Protein AF-A0A7V9EEL0-F1 (afdb_monomer)

pLDDT: mean 81.56, std 13.17, range [44.03, 94.12]

Structure (mmCIF, N/CA/C/O backbone):
data_AF-A0A7V9EEL0-F1
#
_entry.id   AF-A0A7V9EEL0-F1
#
loop_
_atom_site.group_PDB
_atom_site.id
_atom_site.type_symbol
_atom_site.label_atom_id
_atom_site.label_alt_id
_atom_site.label_comp_id
_atom_site.label_asym_id
_atom_site.label_entity_id
_atom_site.label_seq_id
_atom_site.pdbx_PDB_ins_code
_atom_site.Cartn_x
_atom_site.Cartn_y
_atom_site.Cartn_z
_atom_site.occupancy
_atom_site.B_iso_or_equiv
_atom_site.auth_seq_id
_atom_site.auth_comp_id
_atom_site.auth_asym_id
_atom_site.auth_atom_id
_atom_site.pdbx_PDB_model_num
ATOM 1 N N . MET A 1 1 ? -8.714 -4.142 10.457 1.00 87.19 1 MET A N 1
ATOM 2 C CA . MET A 1 1 ? -7.240 -3.984 10.490 1.00 87.19 1 MET A CA 1
ATOM 3 C C . MET A 1 1 ? -6.861 -3.017 9.387 1.00 87.19 1 MET A C 1
ATOM 5 O O . MET A 1 1 ? -7.419 -3.163 8.308 1.00 87.19 1 MET A O 1
ATOM 9 N N . LYS A 1 2 ? -5.950 -2.069 9.625 1.00 91.44 2 LYS A N 1
ATOM 10 C CA . LYS A 1 2 ? -5.441 -1.167 8.573 1.00 91.44 2 LYS A CA 1
ATOM 11 C C . LYS A 1 2 ? -4.074 -1.630 8.081 1.00 91.44 2 LYS A C 1
ATOM 13 O O . LYS A 1 2 ? -3.168 -1.803 8.892 1.00 91.44 2 LYS A O 1
ATOM 18 N N . ALA A 1 3 ? -3.913 -1.816 6.778 1.00 92.12 3 ALA A N 1
ATOM 19 C CA . ALA A 1 3 ? -2.668 -2.272 6.172 1.00 92.12 3 ALA A CA 1
ATOM 20 C C . ALA A 1 3 ? -2.193 -1.299 5.086 1.00 92.12 3 ALA A C 1
ATOM 22 O O . ALA A 1 3 ? -2.978 -0.857 4.249 1.00 92.12 3 ALA A O 1
ATOM 23 N N . ALA A 1 4 ? -0.897 -0.995 5.096 1.00 92.19 4 ALA A N 1
ATOM 24 C CA . ALA A 1 4 ? -0.212 -0.325 4.001 1.00 92.19 4 ALA A CA 1
ATOM 25 C C . ALA A 1 4 ? 0.454 -1.389 3.123 1.00 92.19 4 ALA A C 1
ATOM 27 O O . ALA A 1 4 ? 1.203 -2.221 3.639 1.00 92.19 4 ALA A O 1
ATOM 28 N N . LEU A 1 5 ? 0.173 -1.374 1.822 1.00 89.12 5 LEU A N 1
ATOM 29 C CA . LEU A 1 5 ? 0.721 -2.311 0.843 1.00 89.12 5 LEU A CA 1
ATOM 30 C C . LEU A 1 5 ? 1.672 -1.566 -0.099 1.00 89.12 5 LEU A C 1
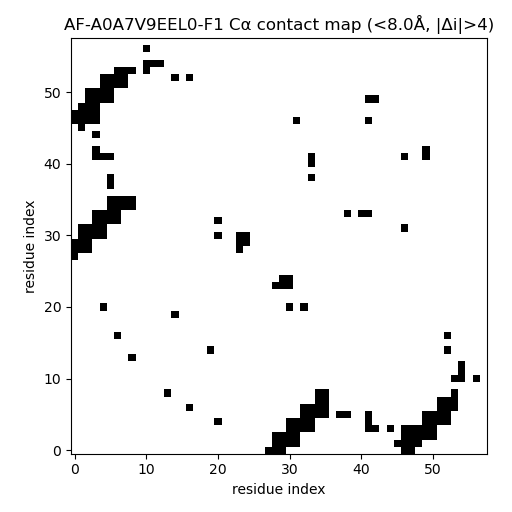ATOM 32 O O . LEU A 1 5 ? 1.213 -0.753 -0.891 1.00 89.12 5 LEU A O 1
ATOM 36 N N . ILE A 1 6 ? 2.973 -1.844 -0.026 1.00 88.31 6 ILE A N 1
ATOM 37 C CA . ILE A 1 6 ? 3.963 -1.333 -0.984 1.00 88.31 6 ILE A CA 1
ATOM 38 C C . ILE A 1 6 ? 4.126 -2.353 -2.107 1.00 88.31 6 ILE A C 1
ATOM 40 O O . ILE A 1 6 ? 4.435 -3.519 -1.844 1.00 88.31 6 ILE A O 1
ATOM 44 N N . VAL A 1 7 ? 3.944 -1.910 -3.349 1.00 83.38 7 VAL A N 1
ATOM 45 C CA . VAL A 1 7 ? 4.020 -2.752 -4.547 1.00 83.38 7 VAL A CA 1
ATOM 46 C C . VAL A 1 7 ? 5.298 -2.448 -5.324 1.00 83.38 7 VAL A C 1
ATOM 48 O O . VAL A 1 7 ? 5.513 -1.325 -5.777 1.00 83.38 7 VAL A O 1
ATOM 51 N N . ASN A 1 8 ? 6.130 -3.470 -5.539 1.00 74.94 8 ASN A N 1
ATOM 52 C CA . ASN A 1 8 ? 7.272 -3.389 -6.445 1.00 74.94 8 ASN A CA 1
ATOM 53 C C . ASN A 1 8 ? 6.906 -3.917 -7.843 1.00 74.94 8 ASN A C 1
ATOM 55 O O . ASN A 1 8 ? 7.069 -5.108 -8.133 1.00 74.94 8 ASN 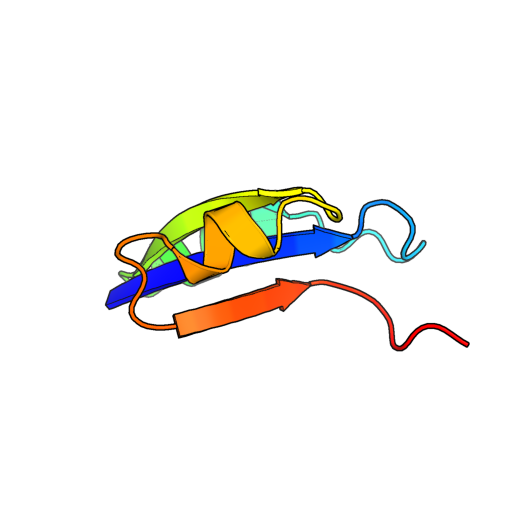A O 1
ATOM 59 N N . ALA A 1 9 ? 6.480 -3.013 -8.730 1.00 65.06 9 ALA A N 1
ATOM 60 C CA . ALA A 1 9 ? 6.163 -3.325 -10.128 1.00 65.06 9 ALA A CA 1
ATOM 61 C C . ALA A 1 9 ? 7.361 -3.878 -10.934 1.00 65.06 9 ALA A C 1
ATOM 63 O O . ALA A 1 9 ? 7.170 -4.547 -11.947 1.00 65.06 9 ALA A O 1
ATOM 64 N N . GLY A 1 10 ? 8.600 -3.643 -10.482 1.00 63.50 10 GLY A N 1
ATOM 65 C CA . GLY A 1 10 ? 9.820 -4.134 -11.129 1.00 63.50 10 GLY A CA 1
ATOM 66 C C . GLY A 1 10 ? 10.162 -5.596 -10.826 1.00 63.50 10 GLY A C 1
ATOM 67 O O . GLY A 1 10 ? 11.085 -6.135 -11.429 1.00 63.50 10 GLY A O 1
ATOM 68 N N . SER A 1 11 ? 9.437 -6.261 -9.919 1.00 63.06 11 SER A N 1
ATOM 69 C CA . SER A 1 11 ? 9.786 -7.609 -9.438 1.00 63.06 11 SER A CA 1
ATOM 70 C C . SER A 1 11 ? 9.495 -8.765 -10.412 1.00 63.06 11 SER A C 1
ATOM 72 O O . SER A 1 11 ? 9.723 -9.923 -10.068 1.00 63.06 11 SER A O 1
ATOM 74 N N . GLY A 1 12 ? 9.032 -8.481 -11.636 1.00 53.34 12 GLY A N 1
ATOM 75 C CA . GLY A 1 12 ? 9.005 -9.423 -12.769 1.00 53.34 12 GLY A CA 1
ATOM 76 C C . GLY A 1 12 ? 8.054 -10.623 -12.650 1.00 53.34 12 GLY A C 1
ATOM 77 O O . GLY A 1 12 ? 7.735 -11.249 -13.658 1.00 53.34 12 GLY A O 1
ATOM 78 N N . THR A 1 13 ? 7.547 -10.929 -11.458 1.00 52.12 13 THR A N 1
ATOM 79 C CA . THR A 1 13 ? 6.523 -11.945 -11.222 1.00 52.12 13 THR A CA 1
ATOM 80 C C . THR A 1 13 ? 5.241 -11.218 -10.855 1.00 52.12 13 THR A C 1
ATOM 82 O O . THR A 1 13 ? 5.103 -10.699 -9.754 1.00 52.12 13 THR A O 1
ATOM 85 N N . GLY A 1 14 ? 4.339 -11.102 -11.830 1.00 51.00 14 GLY A N 1
ATOM 86 C CA . GLY A 1 14 ? 3.045 -10.430 -11.721 1.00 51.00 14 GLY A CA 1
ATOM 87 C C . GLY A 1 14 ? 2.116 -11.048 -10.676 1.00 51.00 14 GLY A C 1
ATOM 88 O O . GLY A 1 14 ? 1.094 -11.637 -11.013 1.00 51.00 14 GLY A O 1
ATOM 89 N N . LEU A 1 15 ? 2.446 -10.895 -9.396 1.00 56.75 15 LEU A N 1
ATOM 90 C CA . LEU A 1 15 ? 1.433 -10.774 -8.366 1.00 56.75 15 LEU A CA 1
ATOM 91 C C . LEU A 1 15 ? 0.760 -9.433 -8.631 1.00 56.75 15 LEU A C 1
ATOM 93 O O . LEU A 1 15 ? 1.253 -8.392 -8.199 1.00 56.75 15 LEU A O 1
ATOM 97 N N . ASP A 1 16 ? -0.326 -9.473 -9.407 1.00 68.81 16 ASP A N 1
ATOM 98 C CA . ASP A 1 16 ? -1.233 -8.343 -9.563 1.00 68.81 16 ASP A CA 1
ATOM 99 C C . ASP A 1 16 ? -1.517 -7.807 -8.160 1.00 68.81 16 ASP A C 1
ATOM 101 O O . ASP A 1 16 ? -2.081 -8.516 -7.320 1.00 68.81 16 ASP A O 1
ATOM 105 N N . ALA A 1 17 ? -1.074 -6.581 -7.880 1.00 73.00 17 ALA A N 1
ATOM 106 C CA . ALA A 1 17 ? -1.308 -5.922 -6.599 1.00 73.00 17 ALA A CA 1
ATOM 107 C C . ALA A 1 17 ? -2.790 -5.989 -6.213 1.00 73.00 17 ALA A C 1
ATOM 109 O O . ALA A 1 17 ? -3.124 -6.201 -5.050 1.00 73.00 17 ALA A O 1
ATOM 110 N N . ASP A 1 18 ? -3.654 -5.943 -7.227 1.00 79.19 18 ASP A N 1
ATOM 111 C CA . ASP A 1 18 ? -5.095 -6.126 -7.153 1.00 79.19 18 ASP A CA 1
ATOM 112 C C . ASP A 1 18 ? -5.510 -7.453 -6.504 1.00 79.19 18 ASP A C 1
ATOM 114 O O . ASP A 1 18 ? -6.487 -7.489 -5.761 1.00 79.19 18 ASP A O 1
ATOM 118 N N . VAL A 1 19 ? -4.783 -8.553 -6.735 1.00 83.75 19 VAL A N 1
ATOM 119 C CA . VAL A 1 19 ? -5.056 -9.849 -6.094 1.00 83.75 19 VAL A CA 1
ATOM 120 C C . VAL A 1 19 ? -4.726 -9.776 -4.610 1.00 83.75 19 VAL A C 1
ATOM 122 O O . VAL A 1 19 ? -5.573 -10.118 -3.790 1.00 83.75 19 VAL A O 1
ATOM 125 N N . VAL A 1 20 ? -3.540 -9.287 -4.239 1.00 84.31 20 VAL A N 1
ATOM 126 C CA . VAL A 1 20 ? -3.143 -9.168 -2.823 1.00 84.31 20 VAL A CA 1
ATOM 127 C C . VAL A 1 20 ? -4.071 -8.205 -2.078 1.00 84.31 20 VAL A C 1
ATOM 129 O O . VAL A 1 20 ? -4.546 -8.516 -0.986 1.00 84.31 20 VAL A O 1
ATOM 132 N N . GLU A 1 21 ? -4.387 -7.063 -2.687 1.00 88.44 21 GLU A N 1
ATOM 133 C CA . GLU A 1 21 ? -5.322 -6.071 -2.158 1.00 88.44 21 GLU A CA 1
ATOM 134 C C . GLU A 1 21 ? -6.726 -6.665 -1.984 1.00 88.44 21 GLU A C 1
ATOM 136 O O . GLU A 1 21 ? -7.348 -6.478 -0.934 1.00 88.44 21 GLU A O 1
ATOM 141 N N . ARG A 1 22 ? -7.212 -7.439 -2.966 1.00 89.69 22 ARG A N 1
ATOM 142 C CA . ARG A 1 22 ? -8.509 -8.121 -2.894 1.00 89.69 22 ARG A CA 1
ATOM 143 C C . ARG A 1 22 ? -8.553 -9.160 -1.782 1.00 89.69 22 ARG A C 1
ATOM 145 O O . ARG A 1 22 ? -9.526 -9.169 -1.035 1.00 89.69 22 ARG A O 1
ATOM 152 N N . GLU A 1 23 ? -7.541 -10.014 -1.651 1.00 90.44 23 GLU A N 1
ATOM 153 C CA . GLU A 1 23 ? -7.514 -11.038 -0.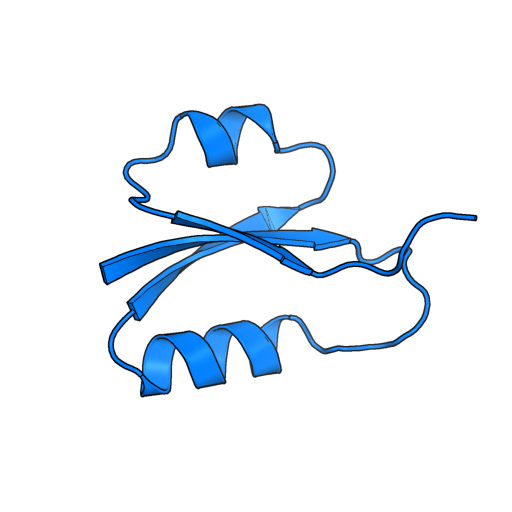598 1.00 90.44 23 GLU A CA 1
ATOM 154 C C . GLU A 1 23 ? -7.434 -10.398 0.801 1.00 90.44 23 GLU A C 1
ATOM 156 O O . GLU A 1 23 ? -8.170 -10.788 1.710 1.00 90.44 23 GLU A O 1
ATOM 161 N N . LEU A 1 24 ? -6.617 -9.350 0.971 1.00 89.50 24 LEU A N 1
ATOM 162 C CA . LEU A 1 24 ? -6.530 -8.600 2.230 1.00 89.50 24 LEU A CA 1
ATOM 163 C C . LEU A 1 24 ? -7.864 -7.930 2.587 1.00 89.50 24 LEU A C 1
ATOM 165 O O . LEU A 1 24 ? -8.318 -8.024 3.731 1.00 89.50 24 LEU A O 1
ATOM 169 N N . ARG A 1 25 ? -8.527 -7.296 1.614 1.00 92.88 25 ARG A N 1
ATOM 170 C CA . ARG A 1 25 ? -9.866 -6.723 1.815 1.00 92.88 25 ARG A CA 1
ATOM 171 C C . ARG A 1 25 ? -10.917 -7.794 2.094 1.00 92.88 25 ARG A C 1
ATOM 173 O O . ARG A 1 25 ? -11.753 -7.596 2.971 1.00 92.88 25 ARG A O 1
ATOM 180 N N . GLY A 1 26 ? -10.850 -8.940 1.416 1.00 93.50 26 GLY A N 1
ATOM 181 C CA . GLY A 1 26 ? -11.708 -10.102 1.666 1.00 93.50 26 GLY A CA 1
ATOM 182 C C . GLY A 1 26 ? -11.569 -10.652 3.089 1.00 93.50 26 GLY A C 1
ATOM 183 O O . GLY A 1 26 ? -12.555 -11.087 3.679 1.00 93.50 26 GLY A O 1
ATOM 184 N N . ALA A 1 27 ? -10.378 -10.544 3.684 1.00 92.56 27 ALA A N 1
ATOM 185 C CA . ALA A 1 27 ? -10.120 -10.866 5.087 1.00 92.56 27 ALA A CA 1
ATOM 186 C C . ALA A 1 27 ? -10.546 -9.759 6.082 1.00 92.56 27 ALA A C 1
ATOM 188 O O . ALA A 1 27 ? -10.320 -9.892 7.286 1.00 92.56 27 ALA A O 1
ATOM 189 N N . GLY A 1 28 ? -11.157 -8.666 5.608 1.00 93.75 28 GLY A N 1
ATOM 190 C CA . GLY A 1 28 ? -11.631 -7.552 6.436 1.00 93.75 28 GLY A CA 1
ATOM 191 C C . GLY A 1 28 ? -10.570 -6.492 6.754 1.00 93.75 28 GLY A C 1
ATOM 192 O O . GLY A 1 28 ? -10.716 -5.751 7.734 1.00 93.75 28 GLY A O 1
ATOM 193 N N . ALA A 1 29 ? -9.485 -6.416 5.977 1.00 93.81 29 ALA A N 1
ATOM 194 C CA . ALA A 1 29 ? -8.516 -5.332 6.096 1.00 93.81 29 ALA A CA 1
ATOM 195 C C . ALA A 1 29 ? -8.931 -4.101 5.271 1.00 93.81 29 ALA A C 1
ATOM 197 O O . ALA A 1 29 ? -9.374 -4.205 4.131 1.00 93.81 29 ALA A O 1
ATOM 198 N N . GLU A 1 30 ? -8.723 -2.915 5.831 1.00 94.12 30 GLU A N 1
ATOM 199 C CA . GLU A 1 30 ? -8.671 -1.664 5.079 1.00 94.12 30 GLU A CA 1
ATOM 200 C C . GLU A 1 30 ? -7.255 -1.527 4.516 1.00 94.12 30 GLU A C 1
ATOM 202 O O . GLU A 1 30 ? -6.290 -1.472 5.281 1.00 94.12 30 GLU A O 1
ATOM 207 N N . VAL A 1 31 ? -7.125 -1.516 3.190 1.00 92.62 31 VAL A N 1
ATOM 208 C CA . VAL A 1 31 ? -5.825 -1.510 2.504 1.00 92.62 31 VAL A CA 1
ATOM 209 C C . VAL A 1 31 ? -5.624 -0.192 1.771 1.00 92.62 31 VAL A C 1
ATOM 211 O O . VAL A 1 31 ? -6.467 0.178 0.946 1.00 92.62 31 VAL A O 1
ATOM 214 N N . THR A 1 32 ? -4.490 0.453 2.047 1.00 92.88 32 THR A N 1
ATOM 215 C CA . THR A 1 32 ? -3.959 1.590 1.286 1.00 92.88 32 THR A CA 1
ATOM 216 C C . THR A 1 32 ? -2.706 1.143 0.545 1.00 92.88 32 THR A C 1
ATOM 218 O O . THR A 1 32 ? -1.744 0.693 1.172 1.00 92.88 32 THR A O 1
ATOM 221 N N . SER A 1 33 ? -2.720 1.253 -0.777 1.00 89.44 33 SER A N 1
ATOM 222 C CA . SER A 1 33 ? -1.616 0.868 -1.652 1.00 89.44 33 SER A CA 1
ATOM 223 C C . SER A 1 33 ? -0.668 2.044 -1.916 1.00 89.44 33 SER A C 1
ATOM 225 O O . SER A 1 33 ? -1.088 3.198 -1.997 1.00 89.44 33 SER A O 1
ATOM 227 N N . PHE A 1 34 ? 0.621 1.731 -2.012 1.00 89.19 34 PHE A N 1
ATOM 228 C CA . PHE A 1 34 ? 1.731 2.648 -2.255 1.00 89.19 34 PHE A CA 1
ATOM 229 C C . PHE A 1 34 ? 2.672 2.032 -3.294 1.00 89.19 34 PHE A C 1
ATOM 231 O O . PHE A 1 34 ? 2.814 0.806 -3.363 1.00 89.19 34 PHE A O 1
ATOM 238 N N . GLU A 1 35 ? 3.342 2.869 -4.080 1.00 84.38 35 GLU A N 1
ATOM 239 C CA . GLU A 1 35 ? 4.371 2.407 -5.010 1.00 84.38 35 GLU A CA 1
ATOM 240 C C . GLU A 1 35 ? 5.729 2.259 -4.306 1.00 84.38 35 GLU A C 1
ATOM 242 O O . GLU A 1 35 ? 5.968 2.786 -3.214 1.00 84.38 35 GLU 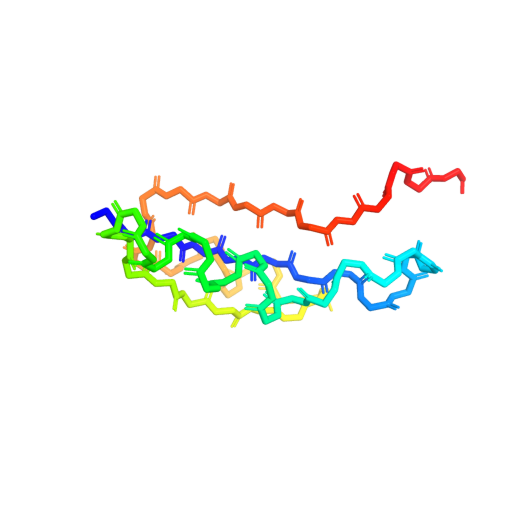A O 1
ATOM 247 N N . LEU A 1 36 ? 6.645 1.511 -4.923 1.00 82.00 36 LEU A N 1
ATOM 248 C CA . LEU A 1 36 ? 8.041 1.490 -4.490 1.00 82.00 36 LEU A CA 1
ATOM 249 C C . LEU A 1 36 ? 8.631 2.911 -4.587 1.00 82.00 36 LEU A C 1
ATOM 251 O O . LEU A 1 36 ? 8.491 3.563 -5.618 1.00 82.00 36 LEU A O 1
ATOM 255 N N . GLY A 1 37 ? 9.298 3.386 -3.534 1.00 83.69 37 GLY A N 1
ATOM 256 C CA . GLY A 1 37 ? 9.717 4.787 -3.385 1.00 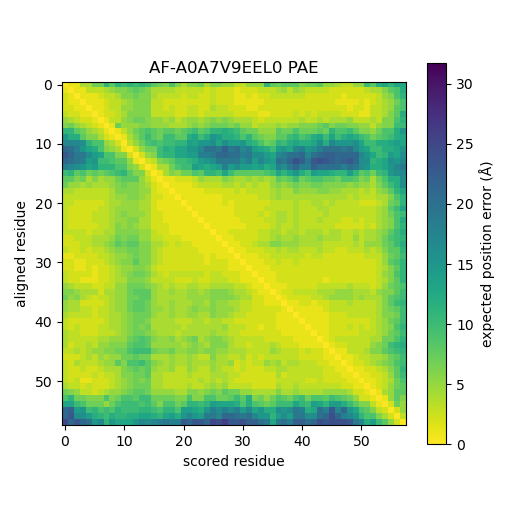83.69 37 GLY A CA 1
ATOM 257 C C . GLY A 1 37 ? 8.810 5.630 -2.477 1.00 83.69 37 GLY A C 1
ATOM 258 O O . GLY A 1 37 ? 9.236 6.684 -1.998 1.00 83.69 37 GLY A O 1
ATOM 259 N N . ASP A 1 38 ? 7.599 5.153 -2.168 1.00 88.75 38 ASP A N 1
ATOM 260 C CA . ASP A 1 38 ? 6.682 5.787 -1.213 1.00 88.75 38 ASP A CA 1
ATOM 261 C C . ASP A 1 38 ? 6.793 5.186 0.202 1.00 88.75 38 ASP A C 1
ATOM 263 O O . ASP A 1 38 ? 5.867 5.290 1.015 1.00 88.75 38 ASP A O 1
ATOM 267 N N . GLU A 1 39 ? 7.934 4.582 0.561 1.00 87.31 39 GLU A N 1
ATOM 268 C CA . GLU A 1 39 ? 8.103 3.888 1.849 1.00 87.31 39 GLU A CA 1
ATOM 269 C C . GLU A 1 39 ? 7.847 4.827 3.028 1.00 87.31 39 GLU A C 1
ATOM 271 O O . GLU A 1 39 ? 7.272 4.438 4.047 1.00 87.31 39 GLU A O 1
ATOM 276 N N . ARG A 1 40 ? 8.240 6.096 2.881 1.00 89.25 40 ARG A N 1
ATOM 277 C CA . ARG A 1 40 ? 8.005 7.114 3.902 1.00 89.25 40 ARG A CA 1
ATOM 278 C C . ARG A 1 40 ? 6.516 7.403 4.073 1.00 89.25 40 ARG A C 1
ATOM 280 O O . ARG A 1 40 ? 6.062 7.495 5.209 1.00 89.25 40 ARG A O 1
ATOM 287 N N . ALA A 1 41 ? 5.766 7.522 2.979 1.00 88.69 41 ALA A N 1
ATOM 288 C CA . ALA A 1 41 ? 4.327 7.758 3.033 1.00 88.69 41 ALA A CA 1
ATOM 289 C C . ALA A 1 41 ? 3.607 6.562 3.673 1.00 88.69 41 ALA A C 1
ATOM 291 O O . ALA A 1 41 ? 2.811 6.756 4.595 1.00 88.69 41 ALA A O 1
ATOM 292 N N . ALA A 1 42 ? 3.979 5.339 3.284 1.00 88.62 42 ALA A N 1
ATOM 293 C CA . ALA A 1 42 ? 3.462 4.104 3.865 1.00 88.62 42 ALA A CA 1
ATOM 294 C C . ALA A 1 42 ? 3.754 3.998 5.373 1.00 88.62 42 ALA A C 1
ATOM 296 O O . ALA A 1 42 ? 2.850 3.702 6.156 1.00 88.62 42 ALA A O 1
ATOM 297 N N . ALA A 1 43 ? 4.981 4.312 5.801 1.00 86.25 43 ALA A N 1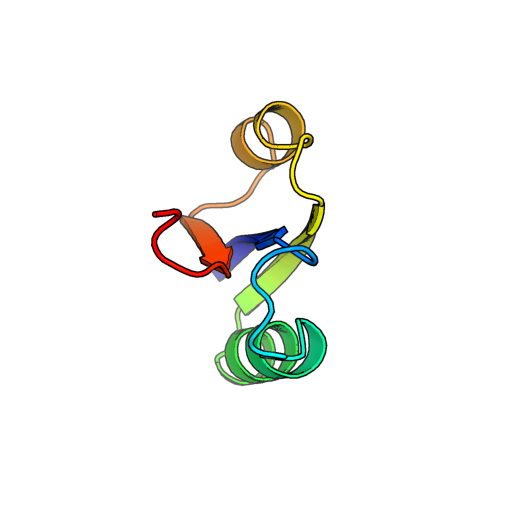
ATOM 298 C CA . ALA A 1 43 ? 5.389 4.269 7.207 1.00 86.25 43 ALA A CA 1
ATOM 299 C C . ALA A 1 43 ? 4.719 5.347 8.074 1.00 86.25 43 ALA A C 1
ATOM 301 O O . ALA A 1 43 ? 4.528 5.144 9.270 1.00 86.25 43 ALA A O 1
ATOM 302 N N . THR A 1 44 ? 4.361 6.493 7.488 1.00 91.25 44 THR A N 1
ATOM 303 C CA . THR A 1 44 ? 3.623 7.565 8.184 1.00 91.25 44 THR A CA 1
ATOM 304 C C . THR A 1 44 ? 2.105 7.447 8.066 1.00 91.25 44 THR A C 1
ATOM 306 O O . THR A 1 44 ? 1.378 8.288 8.596 1.00 91.25 44 THR A O 1
ATOM 309 N N . SER A 1 45 ? 1.613 6.428 7.363 1.00 90.19 45 SER A N 1
ATOM 310 C CA . SER A 1 45 ? 0.182 6.183 7.243 1.00 90.19 45 SER A CA 1
ATOM 311 C C . SER A 1 45 ? -0.414 5.725 8.578 1.00 90.19 45 SER A C 1
ATOM 313 O O . SER A 1 45 ? 0.284 5.263 9.478 1.00 90.19 45 SER A O 1
ATOM 315 N N . ALA A 1 46 ? -1.740 5.798 8.703 1.00 89.88 46 ALA A N 1
ATOM 316 C CA . ALA 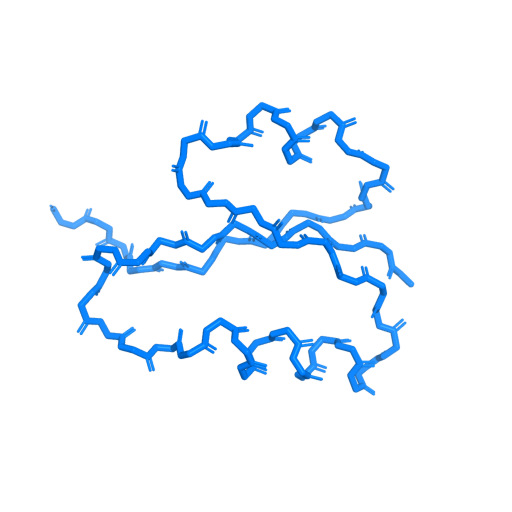A 1 46 ? -2.459 5.250 9.854 1.00 89.88 46 ALA A CA 1
ATOM 317 C C . ALA A 1 46 ? -2.574 3.708 9.817 1.00 89.88 46 ALA A C 1
ATOM 319 O O . ALA A 1 46 ? -3.472 3.147 10.450 1.00 89.88 46 ALA A O 1
ATOM 320 N N . ALA A 1 47 ? -1.735 3.028 9.029 1.00 90.19 47 ALA A N 1
ATOM 321 C CA . ALA A 1 47 ? -1.720 1.579 8.939 1.00 90.19 47 ALA A CA 1
ATOM 322 C C . ALA A 1 47 ? -1.112 0.946 10.195 1.00 90.19 47 ALA A C 1
ATOM 324 O O . ALA A 1 47 ? -0.121 1.410 10.750 1.00 90.19 47 ALA A O 1
ATOM 325 N N . GLU A 1 48 ? -1.706 -0.162 10.620 1.00 91.38 48 GLU A N 1
ATOM 326 C CA . GLU A 1 48 ? -1.256 -0.972 11.753 1.00 91.38 48 GLU A CA 1
ATOM 327 C C . GLU A 1 48 ? -0.199 -1.996 11.321 1.00 91.38 48 GLU A C 1
ATOM 329 O O . GLU A 1 48 ? 0.544 -2.520 12.150 1.00 91.38 48 GLU A O 1
ATOM 334 N N . ARG A 1 49 ? -0.158 -2.320 10.022 1.00 88.38 49 ARG A N 1
ATOM 335 C CA . ARG A 1 49 ? 0.792 -3.258 9.419 1.00 88.38 49 ARG A CA 1
ATOM 336 C C . ARG A 1 49 ? 1.291 -2.757 8.073 1.00 88.38 49 ARG A C 1
ATOM 338 O O . ARG A 1 49 ? 0.530 -2.173 7.306 1.00 88.38 49 ARG A O 1
ATOM 345 N N . LEU A 1 50 ? 2.552 -3.063 7.783 1.00 87.12 50 LEU A N 1
ATOM 346 C CA . LEU A 1 50 ? 3.184 -2.835 6.489 1.00 87.12 50 LEU A CA 1
ATOM 347 C C . LEU A 1 50 ? 3.372 -4.177 5.774 1.00 87.12 50 LEU A C 1
ATOM 349 O O . LEU A 1 50 ? 3.917 -5.117 6.353 1.00 87.12 50 LEU A O 1
ATOM 353 N N . VAL A 1 51 ? 2.918 -4.258 4.528 1.00 86.06 51 VAL A N 1
ATOM 354 C CA . VAL A 1 51 ? 3.065 -5.411 3.635 1.00 86.06 51 VAL A CA 1
ATOM 355 C C . VAL A 1 51 ? 3.859 -4.949 2.421 1.00 86.06 51 VAL A C 1
ATOM 357 O O . VAL A 1 51 ? 3.511 -3.945 1.808 1.00 86.06 51 VAL A O 1
ATOM 360 N N . VAL A 1 52 ? 4.923 -5.667 2.071 1.00 84.31 52 VAL A N 1
ATOM 361 C CA . VAL A 1 52 ? 5.727 -5.379 0.877 1.00 84.31 52 VAL A CA 1
ATOM 362 C C . VAL A 1 52 ? 5.553 -6.539 -0.093 1.00 84.31 52 VAL A C 1
ATOM 364 O O . VAL A 1 52 ? 5.939 -7.665 0.214 1.00 84.31 52 VAL A O 1
ATOM 367 N N . ALA A 1 53 ? 4.939 -6.265 -1.241 1.00 79.25 53 ALA A N 1
ATOM 368 C CA . ALA A 1 53 ? 4.790 -7.216 -2.332 1.00 79.25 53 ALA A CA 1
ATOM 369 C C . ALA A 1 53 ? 5.922 -6.994 -3.343 1.00 79.25 53 ALA A C 1
ATOM 371 O O . ALA A 1 53 ? 5.907 -6.045 -4.130 1.00 79.25 53 ALA A O 1
ATOM 372 N N . GLY A 1 54 ? 6.927 -7.863 -3.294 1.00 74.06 54 GLY A N 1
ATOM 373 C CA . GLY A 1 54 ? 8.061 -7.862 -4.210 1.00 74.06 54 GLY A CA 1
ATOM 374 C C . GLY A 1 54 ? 8.864 -9.154 -4.092 1.00 74.06 54 GLY A C 1
ATOM 375 O O . GLY A 1 54 ? 8.764 -9.859 -3.089 1.00 74.06 54 GLY A O 1
ATOM 376 N N . GLY A 1 55 ? 9.643 -9.463 -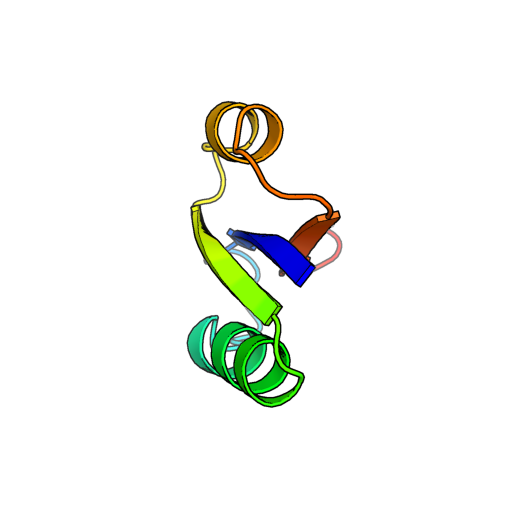5.127 1.00 64.38 55 GLY A N 1
ATOM 377 C CA . GLY A 1 55 ? 10.666 -10.508 -5.068 1.00 64.38 55 GLY A CA 1
ATOM 378 C C . GLY A 1 55 ? 11.814 -10.105 -4.141 1.00 64.38 55 GLY A C 1
ATOM 379 O O . GLY A 1 55 ? 12.047 -8.915 -3.906 1.00 64.38 55 GLY A O 1
ATOM 380 N N . ASP A 1 56 ? 12.531 -11.091 -3.615 1.00 60.09 56 ASP A N 1
ATOM 381 C CA . ASP A 1 56 ? 13.814 -10.892 -2.954 1.00 60.09 56 ASP A CA 1
ATOM 382 C C . ASP A 1 56 ? 14.809 -10.390 -4.002 1.00 60.09 56 ASP A C 1
ATOM 384 O O . ASP A 1 56 ? 15.331 -11.156 -4.801 1.00 60.09 56 ASP A O 1
ATOM 388 N N . GLY A 1 57 ? 14.992 -9.070 -4.080 1.00 55.84 57 GLY A N 1
ATOM 389 C CA . GLY A 1 57 ? 15.906 -8.465 -5.046 1.00 55.84 57 GLY A CA 1
ATOM 390 C C . GLY A 1 57 ? 17.279 -9.138 -4.988 1.00 55.84 57 GLY A C 1
ATOM 391 O O . GLY A 1 57 ? 17.981 -9.003 -3.989 1.00 55.84 57 GLY A O 1
ATOM 392 N N . THR A 1 58 ? 17.626 -9.886 -6.037 1.00 44.03 58 THR A N 1
ATOM 393 C CA . THR A 1 58 ? 18.996 -10.346 -6.316 1.00 44.03 58 THR A CA 1
ATOM 394 C C . THR A 1 58 ? 19.900 -9.195 -6.706 1.00 44.03 58 THR A C 1
ATOM 396 O O . THR A 1 58 ? 19.432 -8.332 -7.486 1.00 44.03 58 THR A O 1
#

Radius of gyration: 11.06 Å; Cα contacts (8 Å, |Δi|>4): 94; chains: 1; bounding b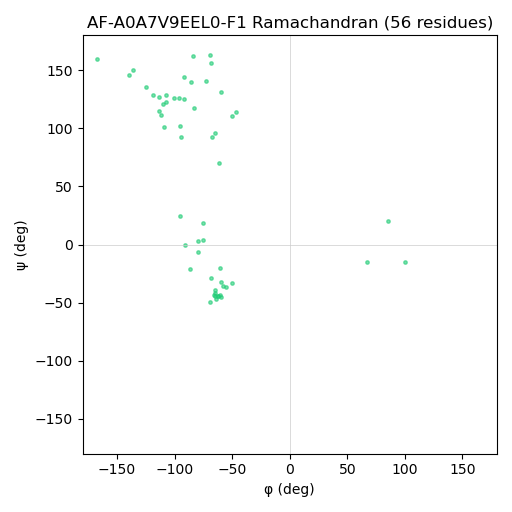ox: 31×20×24 Å

Secondary structure (DSSP, 8-state):
-EEEEEE-GGGSS---HHHHHHHHHHTT-EEEEEETT-HHHHHTSS-SEEEEE-----

Foldseek 3Di:
DEEEEEEEPPQPPPPPVVVVCVVCVVVVYDYDYDYPVCVVVRVPDPGPYYHYDHDPDD

Sequence (58 aa):
MKAALIVNAGSGTGLDADVVERELRGAGAEVTSFELGDERAAATSAAERLVVAGGDGT

Nearest PDB structures (foldseek):
  4imp-assembly2_D  TM=7.452E-01  e=9.639E-01  Saccharopolyspora spinosa
  4imp-assembly1_B  TM=7.279E-01  e=1.104E+00  Saccharopolyspora spinosa
  2p1r-assembly2_D  TM=6.266E-01  e=1.773E+00  Salmonella enterica subsp. enterica serovar Typhimurium str. LT2
  3c97-assembly1_A-2  TM=5.208E-01  e=8.418E-01  Aspergillus oryzae RIB40
  1o97-assembly1_D  TM=4.546E-01  e=7.349E+00  Methylophilus methylotrophus

Solvent-accessible surface area (backbone atoms only — not comparable to full-atom values): 3500 Å² total; per-residue (Å²): 90,38,32,22,37,34,40,41,86,83,46,84,65,85,71,52,62,66,56,59,51,48,54,43,41,73,73,58,31,49,74,49,80,39,52,71,88,38,61,68,59,49,72,70,41,93,43,79,41,82,43,75,51,59,60,84,83,125

Mean predicted aligned error: 5.55 Å